Protein AF-A0A316EAE7-F1 (afdb_monomer_lite)

Radius of gyration: 14.62 Å; chains: 1; bounding box: 37×36×33 Å

Organism: NCBI:txid570520

Secondary structure (DSSP, 8-state):
--S-S--HHHHHHHHHHHH-TTEE-----TT-SEEEEESS-BTTB---SEEEEE-SS---HHHHHHHHHHHHHHHTGGGTSPPPSEEEEE-SS-EEEEEGGGTGGGGG-TT--TTS-TT----

Foldseek 3Di:
DQFDPDDQVVVQVCCCVPPVVQWDFPDDQQPQSTWTWHPDADPVGIATAEGEFEDADDDDFVLRVVVSVLRCLVVVSVVVHPHHQWYWYDYRPDIDIDGCVVCVVVSVDPPDDSPDDSPPPPD

pLDDT: mean 90.16, std 10.01, range [46.66, 98.44]

Structure (mmCIF, N/CA/C/O backbone):
data_AF-A0A316EAE7-F1
#
_entry.id   AF-A0A316EAE7-F1
#
loop_
_atom_site.group_PDB
_atom_site.id
_atom_site.type_symbol
_atom_site.label_atom_id
_atom_site.label_alt_id
_atom_site.label_comp_id
_atom_site.label_asym_id
_atom_site.label_entity_id
_atom_site.label_seq_id
_atom_site.pdbx_PDB_ins_code
_atom_site.Cartn_x
_atom_site.Cartn_y
_atom_site.Cartn_z
_atom_site.occupancy
_atom_site.B_iso_or_equiv
_atom_site.auth_seq_id
_atom_site.auth_comp_id
_atom_site.auth_asym_id
_atom_site.auth_atom_id
_atom_site.pdbx_PDB_model_num
ATOM 1 N N . MET A 1 1 ? -21.933 0.071 8.016 1.00 67.12 1 MET A N 1
ATOM 2 C CA . MET A 1 1 ? -20.541 0.223 7.540 1.00 67.12 1 MET A CA 1
ATOM 3 C C . MET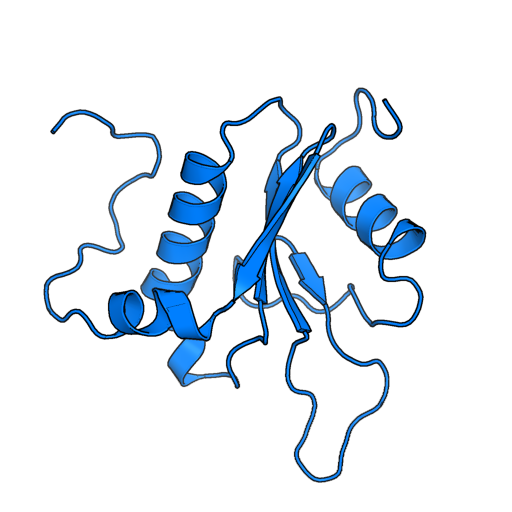 A 1 1 ? -19.625 0.057 8.727 1.00 67.12 1 MET A C 1
ATOM 5 O O . MET A 1 1 ? -19.920 0.649 9.760 1.00 67.12 1 MET A O 1
ATOM 9 N N . ARG A 1 2 ? -18.612 -0.805 8.584 1.00 74.94 2 ARG A N 1
ATOM 10 C CA . ARG A 1 2 ? -17.718 -1.273 9.656 1.00 74.94 2 ARG A CA 1
ATOM 11 C C . ARG A 1 2 ? -16.807 -0.161 10.187 1.00 74.94 2 ARG A C 1
ATOM 13 O O . ARG A 1 2 ? -16.505 -0.136 11.373 1.00 74.94 2 ARG A O 1
ATOM 20 N N . TYR A 1 3 ? -16.466 0.799 9.332 1.00 84.25 3 TYR A N 1
ATOM 21 C CA . TYR A 1 3 ? -15.627 1.947 9.655 1.00 84.25 3 TYR A CA 1
ATOM 22 C C . TYR A 1 3 ? -16.440 3.218 9.383 1.00 84.25 3 TYR A C 1
ATOM 24 O O . TYR A 1 3 ? -16.863 3.448 8.257 1.00 84.25 3 TYR A O 1
ATOM 32 N N . LYS A 1 4 ? -16.775 4.012 10.405 1.00 82.88 4 LYS A N 1
ATOM 33 C CA . LYS A 1 4 ? -17.572 5.243 10.242 1.00 82.88 4 LYS A CA 1
ATOM 34 C C . LYS A 1 4 ? -16.939 6.389 11.018 1.00 82.88 4 LYS A C 1
ATOM 36 O O . LYS A 1 4 ? -16.768 6.258 12.223 1.00 82.88 4 LYS A O 1
ATOM 41 N N . LYS A 1 5 ? -16.703 7.522 10.342 1.00 85.88 5 LYS A N 1
ATOM 42 C CA . LYS A 1 5 ? -16.203 8.780 10.937 1.00 85.88 5 LYS A CA 1
ATOM 43 C C . LYS A 1 5 ? -14.907 8.610 11.746 1.00 85.88 5 LYS A C 1
ATOM 45 O O . LYS A 1 5 ? -14.761 9.207 12.808 1.00 85.88 5 LYS A O 1
ATOM 50 N N . ILE A 1 6 ? -13.987 7.795 11.241 1.00 90.31 6 ILE A N 1
ATOM 51 C CA . ILE A 1 6 ? -12.672 7.581 11.852 1.00 90.31 6 ILE A CA 1
ATOM 52 C C . ILE A 1 6 ? -11.587 8.292 11.047 1.00 90.31 6 ILE A C 1
ATOM 54 O O . ILE A 1 6 ? -11.777 8.591 9.866 1.00 90.31 6 ILE A O 1
ATOM 58 N N . ARG A 1 7 ? -10.453 8.574 11.691 1.00 92.44 7 ARG A N 1
ATOM 59 C CA . ARG A 1 7 ? -9.278 9.149 11.019 1.00 92.44 7 ARG A CA 1
ATOM 60 C C . ARG A 1 7 ? -8.632 8.119 10.092 1.00 92.44 7 ARG A C 1
ATOM 62 O O . ARG A 1 7 ? -8.806 6.921 10.290 1.00 92.44 7 ARG A O 1
ATOM 69 N N . GLU A 1 8 ? -7.853 8.581 9.119 1.00 92.56 8 GLU A N 1
ATOM 70 C CA . GLU A 1 8 ? -7.207 7.698 8.136 1.00 92.56 8 GLU A CA 1
ATOM 71 C C . GLU A 1 8 ? -6.264 6.693 8.798 1.00 92.56 8 GLU A C 1
ATOM 73 O O . GLU A 1 8 ? -6.365 5.496 8.556 1.00 92.56 8 GLU A O 1
ATOM 78 N N . GLU A 1 9 ? -5.447 7.160 9.739 1.00 94.31 9 GLU A N 1
ATOM 79 C CA . GLU A 1 9 ? -4.568 6.298 10.533 1.00 94.31 9 GLU A CA 1
ATOM 80 C C . GLU A 1 9 ? -5.345 5.265 11.359 1.00 94.31 9 GLU A C 1
ATOM 82 O O . GLU A 1 9 ? -4.931 4.116 11.506 1.00 94.31 9 GLU A O 1
ATOM 87 N N . GLU A 1 10 ? -6.521 5.629 11.875 1.00 95.38 10 GLU A N 1
ATOM 88 C CA . 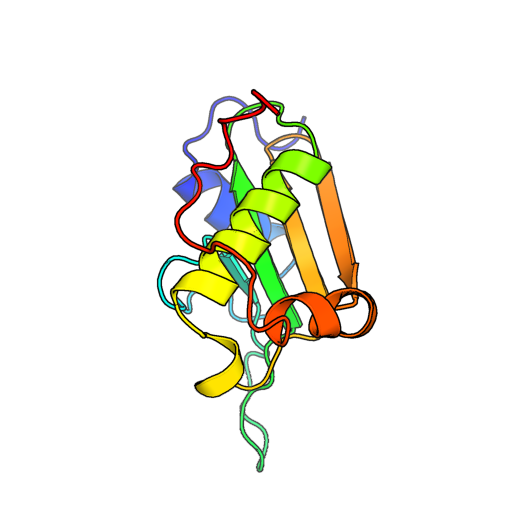GLU A 1 10 ? -7.381 4.672 12.573 1.00 95.38 10 GLU A CA 1
ATOM 89 C C . GLU A 1 10 ? -7.976 3.641 11.600 1.00 95.38 10 GLU A C 1
ATOM 91 O O . GLU A 1 10 ? -8.073 2.461 11.941 1.00 95.38 10 GLU A O 1
ATOM 96 N N . LEU A 1 11 ? -8.336 4.059 10.382 1.00 96.00 11 LEU A N 1
ATOM 97 C CA . LEU A 1 11 ? -8.806 3.163 9.327 1.00 96.00 11 LEU A CA 1
ATOM 98 C C . LEU A 1 11 ? -7.721 2.155 8.933 1.00 96.00 11 LEU A C 1
ATOM 100 O O . LEU A 1 11 ? -8.003 0.959 8.953 1.00 96.00 11 LEU A O 1
ATOM 104 N N . LYS A 1 12 ? -6.493 2.611 8.654 1.00 97.44 12 LYS A N 1
ATOM 105 C CA . LYS A 1 12 ? -5.332 1.759 8.332 1.00 97.4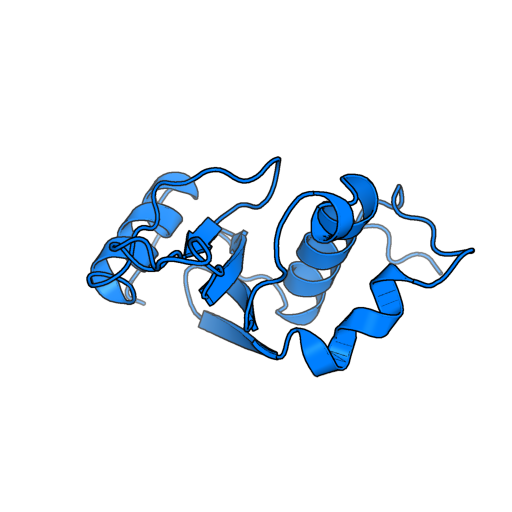4 12 LYS A CA 1
ATOM 106 C C . LYS A 1 12 ? -5.115 0.694 9.414 1.00 97.44 12 LYS A C 1
ATOM 108 O O . LYS A 1 12 ? -5.087 -0.501 9.122 1.00 97.44 12 LYS A O 1
ATOM 113 N N . ASN A 1 13 ? -5.090 1.115 10.680 1.00 97.06 13 ASN A N 1
ATOM 114 C CA . ASN A 1 13 ? -4.927 0.215 11.825 1.00 97.06 13 ASN A CA 1
ATOM 115 C C . ASN A 1 13 ? -6.055 -0.822 11.936 1.00 97.06 13 ASN A C 1
ATOM 117 O O . ASN A 1 13 ? -5.796 -2.007 12.157 1.00 97.06 13 ASN A O 1
ATOM 121 N N . LYS A 1 14 ? -7.317 -0.402 11.7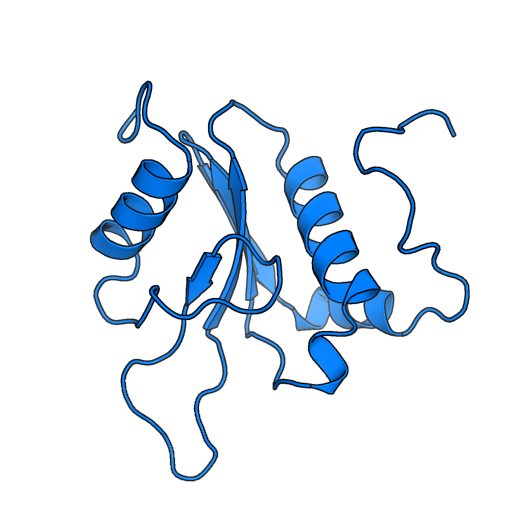74 1.00 96.31 14 LYS A N 1
ATOM 122 C CA . LYS A 1 14 ? -8.461 -1.325 11.826 1.00 96.31 14 LYS A CA 1
ATOM 123 C C . LYS A 1 14 ? -8.466 -2.293 10.651 1.00 96.31 14 LYS A C 1
ATOM 125 O O . LYS A 1 14 ? -8.753 -3.464 10.864 1.00 96.31 14 LYS A O 1
ATOM 130 N N . VAL A 1 15 ? -8.125 -1.840 9.444 1.00 96.69 15 VAL A N 1
ATOM 131 C CA . VAL A 1 15 ? -8.023 -2.709 8.265 1.00 96.69 15 VAL A CA 1
ATOM 132 C C . VAL A 1 15 ? -6.936 -3.764 8.469 1.00 96.69 15 VAL A C 1
ATOM 134 O O . VAL A 1 15 ? -7.200 -4.949 8.261 1.00 96.69 15 VAL A O 1
ATOM 137 N N . GLY A 1 16 ? -5.762 -3.367 8.970 1.00 97.44 16 GLY A N 1
ATOM 138 C CA . GLY A 1 16 ? -4.696 -4.301 9.333 1.00 97.44 16 GLY A CA 1
ATOM 139 C C . GLY A 1 16 ? -5.142 -5.339 10.364 1.00 97.44 16 GLY A C 1
ATOM 140 O O . GLY A 1 16 ? -4.986 -6.541 10.148 1.00 97.44 16 GLY A O 1
ATOM 141 N N . ALA A 1 17 ? -5.787 -4.899 11.447 1.00 96.88 17 ALA A N 1
ATOM 142 C CA . ALA A 1 17 ? -6.259 -5.789 12.507 1.00 96.88 17 ALA A CA 1
ATOM 143 C C . ALA A 1 17 ? -7.398 -6.729 12.069 1.00 96.88 17 ALA A C 1
ATOM 145 O O . ALA A 1 17 ? -7.445 -7.882 12.505 1.00 96.88 17 ALA A O 1
ATOM 146 N N . ASP A 1 18 ? -8.316 -6.244 11.233 1.00 96.44 18 ASP A N 1
ATOM 147 C CA . ASP A 1 18 ? -9.523 -6.970 10.834 1.00 96.44 18 ASP A CA 1
ATOM 148 C C . ASP A 1 18 ? -9.284 -7.954 9.685 1.00 96.44 18 ASP A C 1
ATOM 150 O O . ASP A 1 18 ? -9.876 -9.034 9.684 1.00 96.44 18 ASP A O 1
ATOM 154 N N . TRP A 1 19 ? -8.451 -7.583 8.707 1.00 96.56 19 TRP A N 1
ATOM 155 C CA . TRP A 1 19 ? -8.297 -8.327 7.449 1.00 96.56 19 TRP A CA 1
ATOM 156 C C . TRP A 1 19 ? -6.914 -8.953 7.283 1.00 96.56 19 TRP A C 1
ATOM 158 O O . TRP A 1 19 ? -6.791 -9.997 6.648 1.00 96.56 19 TRP A O 1
ATOM 168 N N . PHE A 1 20 ? -5.883 -8.371 7.897 1.00 97.19 20 PHE A N 1
ATOM 169 C CA . PHE A 1 20 ? -4.488 -8.777 7.709 1.00 97.19 20 PHE A CA 1
ATOM 170 C C . PHE A 1 20 ? -3.799 -9.174 9.020 1.00 97.19 20 PHE A C 1
ATOM 172 O O . PHE A 1 20 ? -2.582 -9.115 9.132 1.00 97.19 20 PHE A O 1
ATOM 179 N N . LYS A 1 21 ? -4.553 -9.658 10.015 1.00 96.69 21 LYS A N 1
ATOM 180 C CA . LYS A 1 21 ? -4.051 -9.994 11.366 1.00 96.69 21 LYS A CA 1
ATOM 181 C C . LYS A 1 21 ? -2.828 -10.929 11.394 1.00 96.69 21 LYS A C 1
ATOM 183 O O . LYS A 1 21 ? -2.027 -10.904 12.336 1.00 96.69 21 LYS A O 1
ATOM 188 N N . GLN A 1 22 ? -2.712 -11.811 10.403 1.00 95.44 22 GLN A N 1
ATOM 189 C CA . GLN A 1 22 ? -1.610 -12.775 10.284 1.00 95.44 22 GLN A CA 1
ATOM 190 C C . GLN A 1 22 ? -0.345 -12.177 9.649 1.00 95.44 22 GLN A C 1
ATOM 192 O O . GLN A 1 22 ? 0.716 -12.789 9.723 1.00 95.44 22 GLN A O 1
ATOM 197 N N . PHE A 1 23 ? -0.444 -10.973 9.099 1.00 96.88 23 PHE A N 1
ATOM 198 C CA . PHE A 1 23 ? 0.628 -10.236 8.452 1.00 96.88 23 PHE A CA 1
ATOM 199 C C . PHE A 1 23 ? 1.127 -9.100 9.347 1.00 96.88 23 PHE A C 1
ATOM 201 O O . PHE A 1 23 ? 0.518 -8.758 10.364 1.00 96.88 23 PHE A O 1
ATOM 208 N N . ASP A 1 24 ? 2.278 -8.557 8.989 1.00 96.56 24 ASP A N 1
ATOM 209 C CA . ASP A 1 24 ? 2.784 -7.299 9.507 1.00 96.56 24 ASP A CA 1
ATOM 210 C C . ASP A 1 24 ? 2.251 -6.157 8.641 1.00 96.56 24 ASP A C 1
ATOM 212 O O . ASP A 1 24 ? 2.425 -6.160 7.423 1.00 96.56 24 ASP A O 1
ATOM 216 N N . THR A 1 25 ? 1.576 -5.203 9.273 1.00 97.56 25 THR A N 1
ATOM 217 C CA . THR A 1 25 ? 1.010 -4.019 8.617 1.00 97.56 25 THR A CA 1
ATOM 218 C C . THR A 1 25 ? 1.555 -2.727 9.215 1.00 97.56 25 THR A C 1
ATOM 220 O O . THR A 1 25 ? 0.889 -1.695 9.177 1.00 97.56 25 THR A O 1
ATOM 223 N N . THR A 1 26 ? 2.709 -2.809 9.880 1.00 95.75 26 THR A N 1
ATOM 224 C CA . THR A 1 26 ? 3.327 -1.686 10.596 1.00 95.75 26 THR A CA 1
ATOM 225 C C . THR A 1 26 ? 4.487 -1.065 9.828 1.00 95.75 26 THR A C 1
ATOM 227 O O . THR A 1 26 ? 4.903 0.049 10.143 1.00 95.75 26 THR A O 1
ATOM 230 N N . GLU A 1 27 ? 4.995 -1.753 8.805 1.00 94.06 27 GLU A N 1
ATOM 231 C CA . GLU A 1 27 ? 6.084 -1.250 7.980 1.00 94.06 27 GLU A CA 1
ATOM 232 C C . GLU A 1 27 ? 5.643 -0.089 7.088 1.00 94.06 27 GLU A C 1
ATOM 234 O O . GLU A 1 27 ? 4.624 -0.135 6.394 1.00 94.06 27 GLU A O 1
ATOM 239 N N . ILE A 1 28 ? 6.455 0.965 7.085 1.00 93.06 28 ILE A N 1
ATOM 240 C CA . ILE A 1 28 ? 6.229 2.169 6.289 1.00 93.06 28 ILE A CA 1
ATOM 241 C C . ILE A 1 28 ? 7.197 2.143 5.111 1.00 93.06 28 ILE A C 1
ATOM 243 O O . ILE A 1 28 ? 8.414 2.105 5.302 1.00 93.06 28 ILE A O 1
ATOM 247 N N . LEU A 1 29 ? 6.661 2.204 3.890 1.00 94.06 29 LEU A N 1
ATOM 248 C CA . LEU A 1 29 ? 7.452 2.224 2.662 1.00 94.06 29 LEU A CA 1
ATOM 249 C C . LEU A 1 29 ? 7.261 3.547 1.918 1.00 94.06 29 LEU A C 1
ATOM 251 O O . LEU A 1 29 ? 6.357 3.708 1.097 1.00 94.06 29 LEU A O 1
ATOM 255 N N . GLY A 1 30 ? 8.138 4.508 2.209 1.00 93.31 30 GLY A N 1
ATOM 256 C CA . GLY A 1 30 ? 8.052 5.851 1.641 1.00 93.31 30 GLY A CA 1
ATOM 257 C C . GLY A 1 30 ? 6.712 6.508 1.975 1.00 93.31 30 GLY A C 1
ATOM 258 O O . GLY A 1 30 ? 6.353 6.608 3.143 1.00 93.31 30 GLY A O 1
ATOM 259 N N . ASN A 1 31 ? 5.987 6.934 0.940 1.00 95.69 31 ASN A N 1
ATOM 260 C CA . ASN A 1 31 ? 4.680 7.588 1.067 1.00 95.69 31 ASN A CA 1
ATOM 261 C C . ASN A 1 31 ? 3.506 6.648 0.749 1.00 95.69 31 ASN A C 1
ATOM 263 O O . ASN A 1 31 ? 2.402 7.123 0.510 1.00 95.69 31 ASN A O 1
ATOM 267 N N . ILE A 1 32 ? 3.740 5.334 0.672 1.00 97.19 32 ILE A N 1
ATOM 268 C CA . ILE A 1 32 ? 2.655 4.365 0.511 1.00 97.19 32 ILE A CA 1
ATOM 269 C C . ILE A 1 32 ? 1.875 4.309 1.823 1.00 97.19 32 ILE A C 1
ATOM 271 O O . ILE A 1 32 ? 2.451 4.067 2.883 1.00 97.19 32 ILE A O 1
ATOM 275 N N . ASP A 1 33 ? 0.565 4.513 1.731 1.00 97.56 33 ASP A N 1
ATOM 276 C CA . ASP A 1 33 ? -0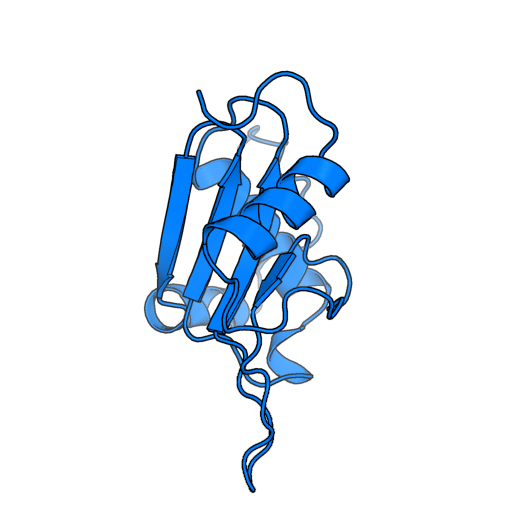.330 4.642 2.880 1.00 97.56 33 ASP A CA 1
ATOM 277 C C . ASP A 1 33 ? -0.412 3.389 3.750 1.00 97.56 33 ASP A C 1
ATOM 279 O O . ASP A 1 33 ? -0.602 3.486 4.964 1.00 97.56 33 ASP A O 1
ATOM 283 N N . PHE A 1 34 ? -0.343 2.211 3.135 1.00 98.38 34 PHE A N 1
ATOM 284 C CA . PHE A 1 34 ? -0.508 0.944 3.828 1.00 98.38 34 PHE A CA 1
ATOM 285 C C . PHE A 1 34 ? 0.287 -0.159 3.139 1.00 98.38 34 PHE A C 1
ATOM 287 O O . PHE A 1 34 ? 0.221 -0.327 1.919 1.00 98.38 34 PHE A O 1
ATOM 294 N N . THR A 1 35 ? 1.012 -0.946 3.926 1.00 97.88 35 THR A N 1
ATOM 295 C CA . THR A 1 35 ? 1.737 -2.114 3.430 1.00 97.88 35 THR A CA 1
ATOM 296 C C . THR A 1 35 ? 1.330 -3.363 4.197 1.00 97.88 35 THR A C 1
ATOM 298 O O . THR A 1 35 ? 0.885 -3.296 5.343 1.00 97.88 35 THR A O 1
ATOM 301 N N . VAL A 1 36 ? 1.453 -4.518 3.546 1.00 97.88 36 VAL A N 1
ATOM 302 C CA . VAL A 1 36 ? 1.228 -5.821 4.172 1.00 97.88 36 VAL A CA 1
ATOM 303 C C . VAL A 1 36 ? 2.403 -6.718 3.840 1.00 97.88 36 VAL A C 1
ATOM 305 O O . VAL A 1 36 ? 2.615 -7.061 2.677 1.00 97.88 36 VAL A O 1
ATOM 308 N N . PHE A 1 37 ? 3.139 -7.131 4.862 1.00 96.06 37 PHE A N 1
ATOM 309 C CA . PHE A 1 37 ? 4.283 -8.024 4.750 1.00 96.06 37 PHE A CA 1
ATOM 310 C C . PHE A 1 37 ? 4.025 -9.336 5.500 1.00 96.06 37 PHE A C 1
ATOM 312 O O . PHE A 1 37 ? 3.350 -9.345 6.531 1.00 96.06 37 PHE A O 1
ATOM 319 N N . PRO A 1 38 ? 4.580 -10.473 5.049 1.00 93.81 38 PRO A N 1
ATOM 320 C CA . PRO A 1 38 ? 4.653 -11.678 5.878 1.00 93.81 38 PRO A CA 1
ATOM 321 C C . PRO A 1 38 ? 5.300 -11.352 7.233 1.00 93.81 38 PRO A C 1
ATOM 323 O O . PRO A 1 38 ? 6.186 -10.513 7.270 1.00 93.81 38 PRO A O 1
ATOM 326 N N . LYS A 1 39 ? 4.908 -11.982 8.348 1.00 90.50 39 LYS A N 1
ATOM 327 C CA . LYS A 1 39 ? 5.561 -11.726 9.656 1.00 90.50 39 LYS A CA 1
ATOM 328 C C . LYS A 1 39 ? 6.944 -12.357 9.791 1.00 90.50 39 LYS A C 1
ATOM 330 O O . LYS A 1 39 ? 7.742 -11.917 10.608 1.00 90.50 39 LYS A O 1
ATOM 335 N N . GLN A 1 40 ? 7.178 -13.442 9.063 1.00 86.19 40 GLN A N 1
ATOM 336 C CA . GLN A 1 40 ? 8.420 -14.199 9.130 1.00 86.19 40 GLN A CA 1
ATOM 337 C C . GLN A 1 40 ? 9.262 -13.895 7.901 1.00 86.19 40 GLN A C 1
ATOM 339 O O . GLN A 1 40 ? 8.738 -13.847 6.785 1.00 86.19 40 GLN A O 1
ATOM 344 N N . ASP A 1 41 ? 10.559 -13.719 8.123 1.00 76.81 41 ASP A N 1
ATOM 345 C CA . ASP A 1 41 ? 11.534 -13.672 7.045 1.00 76.81 41 ASP A CA 1
ATOM 346 C C . ASP A 1 41 ? 11.715 -15.046 6.407 1.00 76.81 41 ASP A C 1
ATOM 348 O O . ASP A 1 41 ? 11.727 -16.079 7.080 1.00 76.81 41 ASP A O 1
ATOM 352 N N . SER A 1 42 ? 11.875 -15.045 5.086 1.00 76.06 42 SER A N 1
ATOM 353 C CA . SER A 1 42 ? 12.408 -16.193 4.363 1.00 76.06 42 SER A CA 1
ATOM 354 C C . SER A 1 42 ? 13.918 -16.023 4.176 1.00 76.06 42 SER A C 1
ATOM 356 O O . SER A 1 42 ? 14.449 -14.921 4.311 1.00 76.06 42 SER A O 1
ATOM 358 N N . LEU A 1 43 ? 14.617 -17.093 3.784 1.00 72.25 43 LEU A N 1
ATOM 359 C CA . LEU A 1 43 ? 16.035 -17.020 3.392 1.00 72.25 43 LEU A CA 1
ATOM 360 C C . LEU A 1 43 ? 16.303 -16.006 2.260 1.00 72.25 43 LEU A C 1
ATOM 362 O O . LEU A 1 43 ? 17.442 -15.589 2.075 1.00 72.25 43 LEU A O 1
ATOM 366 N N . PHE A 1 44 ? 15.262 -15.601 1.525 1.00 71.25 44 PHE A N 1
ATOM 367 C CA . PHE A 1 44 ? 15.313 -14.648 0.416 1.00 71.25 44 PHE A CA 1
ATOM 368 C C . PHE A 1 44 ? 14.676 -13.287 0.765 1.00 71.25 44 PHE A C 1
ATOM 370 O O . PHE A 1 44 ? 14.399 -12.487 -0.126 1.00 71.25 44 PHE A O 1
ATOM 377 N N . GLY A 1 45 ? 14.437 -13.018 2.054 1.00 77.94 45 GLY A N 1
ATOM 378 C CA . GLY A 1 45 ? 13.769 -11.813 2.553 1.00 77.94 45 GLY A CA 1
ATOM 379 C C . GLY A 1 45 ? 12.239 -11.896 2.525 1.00 77.94 45 GLY A C 1
ATOM 380 O O . GLY A 1 45 ? 11.650 -12.945 2.234 1.00 77.94 45 GLY A O 1
ATOM 381 N N . ARG A 1 46 ? 11.579 -10.780 2.852 1.00 85.38 46 ARG A N 1
ATOM 382 C CA . ARG A 1 46 ? 10.113 -10.637 2.851 1.00 85.38 46 ARG A CA 1
ATOM 383 C C . ARG A 1 46 ? 9.647 -9.956 1.577 1.00 85.38 46 ARG A C 1
ATOM 385 O O . ARG A 1 46 ? 9.818 -8.754 1.403 1.00 85.38 46 ARG A O 1
ATOM 392 N N . THR A 1 47 ? 9.021 -10.727 0.694 1.00 88.38 47 THR A N 1
ATOM 393 C CA . THR A 1 47 ? 8.270 -10.147 -0.425 1.00 88.38 47 THR A CA 1
ATOM 394 C C . THR A 1 47 ? 6.957 -9.570 0.117 1.00 88.38 47 THR A C 1
ATOM 396 O O . THR A 1 47 ? 6.226 -10.306 0.790 1.00 88.38 47 THR A O 1
ATOM 399 N N . PRO A 1 48 ? 6.648 -8.283 -0.121 1.00 93.44 48 PRO A N 1
ATOM 400 C CA . PRO A 1 48 ? 5.389 -7.704 0.324 1.00 93.44 48 PRO A CA 1
ATOM 401 C C . PRO A 1 48 ? 4.202 -8.404 -0.344 1.00 93.44 48 PRO A C 1
ATOM 403 O O . PRO A 1 48 ? 4.241 -8.778 -1.513 1.00 93.44 48 PRO A O 1
ATOM 406 N N . LEU A 1 49 ? 3.108 -8.559 0.395 1.00 96.19 49 LEU A N 1
ATOM 407 C CA . LEU A 1 49 ? 1.840 -9.008 -0.173 1.00 96.19 49 LEU A CA 1
ATOM 408 C C . LEU A 1 49 ? 1.132 -7.849 -0.882 1.00 96.19 49 LEU A C 1
ATOM 410 O O . LEU A 1 49 ? 0.616 -8.025 -1.982 1.00 96.19 49 LEU A O 1
ATOM 414 N N . LEU A 1 50 ? 1.095 -6.681 -0.236 1.00 98.12 50 LEU A N 1
ATOM 415 C CA . LEU A 1 50 ? 0.260 -5.558 -0.649 1.00 98.12 50 LEU A CA 1
ATOM 416 C C . LEU A 1 50 ? 0.961 -4.225 -0.420 1.00 98.12 50 LEU A C 1
ATOM 418 O O . LEU A 1 50 ? 1.472 -3.973 0.672 1.00 98.12 50 LEU A O 1
ATOM 422 N N . TRP A 1 51 ? 0.858 -3.348 -1.411 1.00 98.31 51 TRP A N 1
ATOM 423 C CA . TRP A 1 51 ? 0.959 -1.901 -1.233 1.00 98.31 51 TRP A CA 1
ATOM 424 C C . TRP A 1 51 ? -0.400 -1.284 -1.533 1.00 98.31 51 TRP A C 1
ATOM 426 O O . TRP A 1 51 ? -1.022 -1.653 -2.527 1.00 98.31 51 TRP A O 1
ATOM 436 N N . ALA A 1 52 ? -0.883 -0.378 -0.688 1.00 98.44 52 ALA A N 1
ATOM 437 C CA . ALA A 1 52 ? -2.214 0.182 -0.851 1.00 98.44 52 ALA A CA 1
ATOM 438 C C . ALA A 1 52 ? -2.303 1.673 -0.529 1.00 98.44 52 ALA A C 1
ATOM 440 O O . ALA A 1 52 ? -1.588 2.173 0.338 1.00 98.44 52 ALA A O 1
ATOM 441 N N . GLU A 1 53 ? -3.233 2.338 -1.216 1.00 98.12 53 GLU A N 1
ATOM 442 C CA . GLU A 1 53 ? -3.719 3.683 -0.895 1.00 98.12 53 GLU A CA 1
ATOM 443 C C . GLU A 1 53 ? -4.913 3.587 0.060 1.00 98.12 53 GLU A C 1
ATOM 445 O O . GLU A 1 53 ? -5.802 2.745 -0.129 1.00 98.12 53 GLU A O 1
ATOM 450 N N . ALA A 1 54 ? -4.964 4.467 1.059 1.00 96.88 54 ALA A N 1
ATOM 451 C CA . ALA A 1 54 ? -6.059 4.537 2.015 1.00 96.88 54 ALA A CA 1
ATOM 452 C C . ALA A 1 54 ? -6.783 5.883 1.908 1.00 96.88 54 ALA A C 1
ATOM 454 O O . ALA A 1 54 ? -6.161 6.938 1.787 1.00 96.88 54 ALA A O 1
ATOM 455 N N . LYS A 1 55 ? -8.118 5.874 1.998 1.00 94.38 55 LYS A N 1
ATOM 456 C CA . LYS A 1 55 ? -8.915 7.107 2.070 1.00 94.38 55 LYS A CA 1
ATOM 457 C C . LYS A 1 55 ? -10.021 7.034 3.114 1.00 94.38 55 LYS A C 1
ATOM 459 O O . LYS A 1 55 ? -10.631 6.002 3.358 1.00 94.38 55 LYS A O 1
ATOM 464 N N . THR A 1 56 ? -10.324 8.170 3.733 1.00 88.06 56 THR A N 1
ATOM 465 C CA . THR A 1 56 ? -11.390 8.272 4.751 1.00 88.06 56 THR A CA 1
ATOM 466 C C . THR A 1 56 ? -12.773 8.592 4.181 1.00 88.06 56 THR A C 1
ATOM 468 O O . THR A 1 56 ? -13.772 8.311 4.844 1.00 88.06 56 THR A O 1
ATOM 471 N N . GLY A 1 57 ? -12.841 9.181 2.982 1.00 86.06 57 GLY A N 1
ATOM 472 C CA . GLY A 1 57 ? -14.082 9.516 2.266 1.00 86.06 57 GLY A CA 1
ATOM 473 C C . GLY A 1 57 ? -14.553 8.413 1.313 1.00 86.06 57 GLY A C 1
ATOM 474 O O . GLY A 1 57 ? -13.938 7.354 1.251 1.00 86.06 57 GLY A O 1
ATOM 475 N N . ASP A 1 58 ? -15.651 8.642 0.580 1.00 89.31 58 ASP A N 1
ATOM 476 C CA . ASP A 1 58 ? -16.154 7.689 -0.436 1.00 89.31 58 ASP A CA 1
ATOM 477 C C . ASP A 1 58 ? -15.511 8.095 -1.758 1.00 89.31 58 ASP A C 1
ATOM 479 O O . ASP A 1 58 ? -15.995 8.999 -2.438 1.00 89.31 58 ASP A O 1
ATOM 483 N N . PHE A 1 59 ? -14.339 7.527 -2.032 1.00 90.81 59 PHE A N 1
ATOM 484 C CA . PHE A 1 59 ? -13.536 7.868 -3.202 1.00 90.81 59 PHE A CA 1
ATOM 485 C C . PHE A 1 59 ? -13.772 6.862 -4.317 1.00 90.81 59 PHE A C 1
ATOM 487 O O . PHE A 1 59 ? -14.002 5.680 -4.062 1.00 90.81 59 PHE A O 1
ATOM 494 N N . ASP A 1 60 ? -13.663 7.297 -5.566 1.00 93.56 60 ASP A N 1
ATOM 495 C CA . ASP A 1 60 ? -13.685 6.364 -6.683 1.00 93.56 60 ASP A CA 1
ATOM 496 C C . ASP A 1 60 ? -12.452 5.438 -6.649 1.00 93.56 60 ASP A C 1
ATOM 498 O O . ASP A 1 60 ? -11.343 5.859 -6.305 1.00 93.56 60 ASP A O 1
ATOM 502 N N . ILE A 1 61 ? -12.652 4.150 -6.950 1.00 94.56 61 ILE A N 1
ATOM 503 C CA . ILE A 1 61 ? -11.579 3.141 -6.874 1.00 94.56 61 ILE A CA 1
ATOM 504 C C . ILE A 1 61 ? -10.435 3.476 -7.852 1.00 94.56 61 ILE A C 1
ATOM 506 O O . ILE A 1 61 ? -9.291 3.544 -7.395 1.00 94.56 61 ILE A O 1
ATOM 510 N N . PRO A 1 62 ? -10.700 3.709 -9.155 1.00 94.56 62 PRO A N 1
ATOM 511 C CA . PRO A 1 62 ? -9.696 4.171 -10.110 1.00 94.56 62 PRO A CA 1
ATOM 512 C C . PRO A 1 62 ? -8.845 5.339 -9.610 1.00 94.56 62 PRO A C 1
ATOM 514 O O . PRO A 1 62 ? -7.621 5.268 -9.688 1.00 94.56 62 PRO A O 1
ATOM 517 N N . THR A 1 63 ? -9.456 6.379 -9.034 1.00 93.94 63 THR A N 1
ATOM 518 C CA . THR A 1 63 ? -8.721 7.547 -8.519 1.00 93.94 63 THR A CA 1
ATOM 519 C C . THR A 1 63 ? -7.711 7.169 -7.435 1.00 93.94 63 THR A C 1
ATOM 521 O O . THR A 1 63 ? -6.580 7.653 -7.453 1.00 93.94 63 THR A O 1
ATOM 524 N N . MET A 1 64 ? -8.080 6.277 -6.510 1.00 95.94 64 MET A N 1
ATOM 525 C CA . MET A 1 64 ? -7.158 5.806 -5.469 1.00 95.94 64 MET A CA 1
ATOM 526 C C . MET A 1 64 ? -6.005 4.974 -6.047 1.00 95.94 64 MET A C 1
ATOM 528 O O . MET A 1 64 ? -4.865 5.132 -5.618 1.00 95.94 64 MET A O 1
ATOM 532 N N . PHE A 1 65 ? -6.264 4.136 -7.056 1.00 96.69 65 PHE A N 1
ATOM 533 C CA . PHE A 1 65 ? -5.195 3.404 -7.743 1.00 96.69 65 PHE A CA 1
ATOM 534 C C . PHE A 1 65 ? -4.249 4.327 -8.509 1.00 96.69 65 PHE A C 1
ATOM 536 O O . PHE A 1 65 ? -3.038 4.139 -8.441 1.00 96.69 65 PHE A O 1
ATOM 543 N N . VAL A 1 66 ? -4.774 5.343 -9.199 1.00 94.69 66 VAL A N 1
ATOM 544 C CA . VAL A 1 66 ? -3.946 6.357 -9.869 1.00 94.69 66 VAL A CA 1
ATOM 545 C C . VAL A 1 66 ? -3.037 7.051 -8.857 1.00 94.69 66 VAL A C 1
ATOM 547 O O . VAL A 1 66 ? -1.839 7.176 -9.103 1.00 94.69 66 VAL A O 1
ATOM 550 N N . GLN A 1 67 ? -3.569 7.440 -7.694 1.00 95.12 67 GLN A N 1
ATOM 551 C CA . GLN A 1 67 ? -2.768 8.028 -6.620 1.00 95.12 67 GLN A CA 1
ATOM 552 C C . GLN A 1 67 ? -1.653 7.082 -6.148 1.00 95.12 67 GLN A C 1
ATOM 554 O O . GLN A 1 67 ? -0.503 7.511 -6.058 1.00 95.12 67 GLN A O 1
ATOM 559 N N . LEU A 1 68 ? -1.957 5.800 -5.927 1.00 97.19 68 LEU A N 1
ATOM 560 C CA . LEU A 1 68 ? -0.958 4.805 -5.532 1.00 97.19 68 LEU A CA 1
ATOM 561 C C . LEU A 1 68 ? 0.148 4.635 -6.582 1.00 97.19 68 LEU A C 1
ATOM 563 O O . LEU A 1 68 ? 1.332 4.627 -6.248 1.00 97.19 68 LEU A O 1
ATOM 567 N N . ILE A 1 69 ? -0.231 4.509 -7.856 1.00 95.69 69 ILE A N 1
ATOM 568 C CA . ILE A 1 69 ? 0.700 4.332 -8.978 1.00 95.69 69 ILE A CA 1
ATOM 569 C C . ILE A 1 69 ? 1.620 5.550 -9.097 1.00 95.69 69 ILE A C 1
ATOM 571 O O . ILE A 1 69 ? 2.835 5.389 -9.218 1.00 95.69 69 ILE A O 1
ATOM 575 N N . LEU A 1 70 ? 1.072 6.765 -8.986 1.00 95.00 70 LEU A N 1
ATOM 576 C CA . LEU A 1 70 ? 1.860 7.999 -8.967 1.00 95.00 70 LEU A CA 1
ATOM 577 C C . LEU A 1 70 ? 2.840 8.023 -7.789 1.00 95.00 70 LEU A C 1
ATOM 579 O O . LEU A 1 70 ? 4.014 8.343 -7.976 1.00 95.00 70 LEU A O 1
ATOM 583 N N . THR A 1 71 ? 2.389 7.637 -6.593 1.00 95.31 71 THR A N 1
ATOM 584 C CA . THR A 1 71 ? 3.230 7.549 -5.392 1.00 95.31 71 THR A CA 1
ATOM 585 C C . THR A 1 71 ? 4.405 6.582 -5.591 1.00 95.31 71 THR A C 1
ATOM 587 O O . THR A 1 71 ? 5.553 6.944 -5.317 1.00 95.31 71 THR A O 1
ATOM 590 N N . ILE A 1 72 ? 4.143 5.377 -6.110 1.00 95.25 72 ILE A N 1
ATOM 591 C CA . ILE A 1 72 ? 5.163 4.348 -6.372 1.00 95.25 72 ILE A CA 1
ATOM 592 C C . ILE A 1 72 ? 6.156 4.817 -7.439 1.00 95.25 72 ILE A C 1
ATOM 594 O O . ILE A 1 72 ? 7.371 4.733 -7.233 1.00 95.25 72 ILE A O 1
ATOM 598 N N . GLY A 1 73 ? 5.651 5.321 -8.568 1.00 93.81 73 GLY A N 1
ATOM 599 C CA . GLY A 1 73 ? 6.481 5.732 -9.695 1.00 93.81 73 GLY A CA 1
ATOM 600 C C . GLY A 1 73 ? 7.362 6.934 -9.373 1.00 93.81 73 GLY A C 1
ATOM 601 O O . GLY A 1 73 ? 8.563 6.906 -9.636 1.00 93.81 73 GLY A O 1
ATOM 602 N N . LYS A 1 74 ? 6.823 7.939 -8.671 1.00 92.94 74 LYS A N 1
ATOM 603 C CA . LYS A 1 74 ? 7.591 9.110 -8.221 1.00 92.94 74 LYS A CA 1
ATOM 604 C C . LYS A 1 74 ? 8.749 8.738 -7.291 1.00 92.94 74 LYS A C 1
ATOM 606 O O . LYS A 1 74 ? 9.825 9.326 -7.380 1.00 92.94 74 LYS A O 1
ATOM 611 N N . ALA A 1 75 ? 8.547 7.770 -6.397 1.00 92.62 75 ALA A N 1
ATOM 612 C CA . ALA A 1 75 ? 9.579 7.312 -5.465 1.00 92.62 75 ALA A CA 1
ATOM 613 C C . ALA A 1 75 ? 10.543 6.268 -6.067 1.00 92.62 75 ALA A C 1
ATOM 615 O O . ALA A 1 75 ? 11.570 5.954 -5.442 1.00 92.62 75 ALA A O 1
ATOM 616 N N . ARG A 1 76 ? 10.216 5.735 -7.255 1.00 91.12 76 ARG A N 1
ATOM 617 C CA . ARG A 1 76 ? 10.824 4.547 -7.874 1.00 91.12 76 ARG A CA 1
ATOM 618 C C . ARG A 1 76 ? 10.954 3.385 -6.886 1.00 91.12 76 ARG A C 1
ATOM 620 O O . ARG A 1 76 ? 12.027 2.806 -6.722 1.00 91.12 76 ARG A O 1
ATOM 627 N N . THR A 1 77 ? 9.878 3.090 -6.154 1.00 88.00 77 THR A N 1
ATOM 628 C CA . THR A 1 77 ? 9.886 2.072 -5.083 1.00 88.00 77 THR A CA 1
ATOM 629 C C . THR A 1 77 ? 10.246 0.679 -5.614 1.00 88.00 77 THR A C 1
ATOM 631 O O . THR A 1 77 ? 10.954 -0.075 -4.944 1.00 88.00 77 THR A O 1
ATOM 634 N N . PHE A 1 78 ? 9.839 0.379 -6.849 1.00 83.38 78 PHE A N 1
ATOM 635 C CA . PHE A 1 78 ? 10.113 -0.878 -7.552 1.00 83.38 78 PHE A CA 1
ATOM 636 C C . PHE A 1 78 ? 11.605 -1.141 -7.825 1.00 83.38 78 PHE A C 1
ATOM 638 O O . PHE A 1 78 ? 11.990 -2.290 -7.993 1.00 83.38 78 PHE A O 1
ATOM 645 N N . ASP A 1 79 ? 12.464 -0.115 -7.811 1.00 85.88 79 ASP A N 1
ATOM 646 C CA . ASP A 1 79 ? 13.917 -0.296 -7.971 1.00 85.88 79 ASP A CA 1
ATOM 647 C C . ASP A 1 79 ? 14.638 -0.579 -6.648 1.00 85.88 79 ASP A C 1
ATOM 649 O O . ASP A 1 79 ? 15.812 -0.947 -6.632 1.00 85.88 79 ASP A O 1
ATOM 653 N N . LYS A 1 80 ? 13.965 -0.346 -5.518 1.00 84.38 80 LYS A N 1
ATOM 654 C CA . LYS A 1 80 ? 14.563 -0.395 -4.174 1.00 84.38 80 LYS A CA 1
ATOM 655 C C . LYS A 1 80 ? 14.094 -1.597 -3.366 1.00 84.38 80 LYS A C 1
ATOM 657 O O . LYS A 1 80 ? 14.735 -1.959 -2.385 1.00 84.38 80 LYS A O 1
ATOM 662 N N . THR A 1 81 ? 12.957 -2.172 -3.742 1.00 82.81 81 THR A N 1
ATOM 663 C CA . THR A 1 81 ? 12.275 -3.235 -3.003 1.00 82.81 81 THR A CA 1
ATOM 664 C C . THR A 1 81 ? 11.645 -4.217 -3.974 1.00 82.81 81 THR A C 1
ATOM 666 O O . THR A 1 81 ? 11.255 -3.828 -5.074 1.00 82.81 81 THR A O 1
ATOM 669 N N . LEU A 1 82 ? 11.531 -5.484 -3.565 1.00 88.88 82 LEU A N 1
ATOM 670 C CA . LEU A 1 82 ? 10.773 -6.464 -4.339 1.00 88.88 82 LEU A CA 1
ATOM 671 C C . LEU A 1 82 ? 9.317 -5.987 -4.476 1.00 88.88 82 LEU A C 1
ATOM 673 O O . LEU A 1 82 ? 8.738 -5.550 -3.474 1.00 88.88 82 LEU A O 1
ATOM 677 N N . PRO A 1 83 ? 8.728 -6.057 -5.682 1.00 91.81 83 PRO A N 1
ATOM 678 C CA . PRO A 1 83 ? 7.354 -5.628 -5.892 1.00 91.81 83 PRO A CA 1
ATOM 679 C C . PRO A 1 83 ? 6.377 -6.511 -5.102 1.00 91.81 83 PRO A C 1
ATOM 681 O O . PRO A 1 83 ? 6.676 -7.681 -4.836 1.00 91.81 83 PRO A O 1
ATOM 684 N N . PRO A 1 84 ? 5.208 -5.973 -4.720 1.00 95.81 84 PRO A N 1
ATOM 685 C CA . PRO A 1 84 ? 4.204 -6.736 -4.009 1.00 95.81 84 PRO A CA 1
ATOM 686 C C . PRO A 1 84 ? 3.485 -7.690 -4.963 1.00 95.81 84 PRO A C 1
ATOM 688 O O . PRO A 1 84 ? 3.508 -7.509 -6.180 1.00 95.81 84 PRO A O 1
ATOM 691 N N . ALA A 1 85 ? 2.764 -8.665 -4.413 1.00 96.56 85 ALA A N 1
ATOM 692 C CA . ALA A 1 85 ? 1.833 -9.458 -5.215 1.00 96.56 85 ALA A CA 1
ATOM 693 C C . ALA A 1 85 ? 0.685 -8.588 -5.768 1.00 96.56 85 ALA A C 1
ATOM 695 O O . ALA A 1 85 ? 0.313 -8.704 -6.937 1.00 96.56 85 ALA A O 1
ATOM 696 N N . PHE A 1 86 ? 0.166 -7.676 -4.940 1.00 98.25 86 PHE A N 1
ATOM 697 C CA . PHE A 1 86 ? -0.979 -6.837 -5.275 1.00 98.25 86 PHE A CA 1
ATOM 698 C C . PHE A 1 86 ? -0.710 -5.356 -5.015 1.00 98.25 86 PHE A C 1
ATOM 700 O O . PHE A 1 86 ? -0.050 -4.980 -4.041 1.00 98.25 86 PHE A O 1
ATOM 707 N N . LEU A 1 87 ? -1.323 -4.512 -5.840 1.00 98.44 87 LEU A N 1
ATOM 708 C CA . LEU A 1 87 ? -1.682 -3.160 -5.436 1.00 98.44 87 LEU A CA 1
ATOM 709 C C . LEU A 1 87 ? -3.109 -3.154 -4.894 1.00 98.44 87 LEU A C 1
ATOM 711 O O . LEU A 1 87 ? -3.965 -3.907 -5.366 1.00 98.44 87 LEU A O 1
ATOM 715 N N . GLY A 1 88 ? -3.384 -2.284 -3.928 1.00 98.25 88 GLY A N 1
ATOM 716 C CA . GLY A 1 88 ? -4.712 -2.138 -3.351 1.00 98.25 88 GLY A CA 1
ATOM 717 C C . GLY A 1 88 ? -5.159 -0.700 -3.178 1.00 98.25 88 GLY A C 1
ATOM 718 O O . GLY A 1 88 ? -4.373 0.239 -3.145 1.00 98.25 88 GLY A O 1
ATOM 719 N N . ALA A 1 89 ? -6.458 -0.542 -3.010 1.00 97.94 89 ALA A N 1
ATOM 720 C CA . ALA A 1 89 ? -7.056 0.711 -2.596 1.00 97.94 89 ALA A CA 1
ATOM 721 C C . ALA A 1 89 ? -8.199 0.402 -1.641 1.00 97.94 89 ALA A C 1
ATOM 723 O O . ALA A 1 89 ? -9.010 -0.492 -1.912 1.00 97.94 89 ALA A O 1
ATOM 724 N N . PHE A 1 90 ? -8.282 1.127 -0.532 1.00 97.31 90 PHE A N 1
ATOM 725 C CA . PHE A 1 90 ? -9.409 0.984 0.375 1.00 97.31 90 PHE A CA 1
ATOM 726 C C . PHE A 1 90 ? -9.871 2.302 0.966 1.00 97.31 90 PHE A C 1
ATOM 728 O O . PHE A 1 90 ? -9.108 3.239 1.193 1.00 97.31 90 PHE A O 1
ATOM 735 N N . ASP A 1 91 ? -11.155 2.316 1.281 1.00 94.69 91 ASP A N 1
ATOM 736 C CA . ASP A 1 91 ? -11.776 3.352 2.075 1.00 94.69 91 ASP A CA 1
ATOM 737 C C . ASP A 1 91 ? -12.643 2.742 3.186 1.00 94.69 91 ASP A C 1
ATOM 739 O O . ASP A 1 91 ? -12.607 1.544 3.480 1.00 94.69 91 ASP A O 1
ATOM 743 N N . PHE A 1 92 ? -13.449 3.574 3.839 1.00 90.31 92 PHE A N 1
ATOM 744 C CA . PHE A 1 92 ? -14.335 3.152 4.922 1.00 90.31 92 PHE A CA 1
ATOM 745 C C . PHE A 1 92 ? -15.457 2.174 4.493 1.00 90.31 92 PHE A C 1
ATOM 747 O O . PHE A 1 92 ? -16.155 1.608 5.347 1.00 90.31 92 PHE A O 1
ATOM 754 N N . LYS A 1 93 ? -15.658 1.982 3.183 1.00 90.44 93 LYS A N 1
ATOM 755 C CA . LYS A 1 93 ? -16.718 1.181 2.558 1.00 90.44 93 LYS A CA 1
ATOM 756 C C . LYS A 1 93 ? -16.204 -0.082 1.892 1.00 90.44 93 LYS A C 1
ATOM 758 O O . LYS A 1 93 ? -16.871 -1.112 1.992 1.00 90.44 93 LYS A O 1
ATOM 763 N N . LYS A 1 94 ? -15.094 0.019 1.168 1.00 93.00 94 LYS A N 1
ATOM 764 C CA . LYS A 1 94 ? -14.665 -0.976 0.184 1.00 93.00 94 LYS A CA 1
ATOM 765 C C . LYS A 1 94 ? -13.148 -1.111 0.148 1.00 93.00 94 LYS A C 1
ATOM 767 O O . LYS A 1 94 ? -12.422 -0.169 0.441 1.00 93.00 94 LYS A O 1
ATOM 772 N N . ILE A 1 95 ? -12.702 -2.299 -0.244 1.00 95.88 95 ILE A N 1
ATOM 773 C CA . ILE A 1 95 ? -11.310 -2.634 -0.535 1.00 95.88 95 ILE A CA 1
ATOM 774 C C . ILE A 1 95 ? -11.257 -3.305 -1.908 1.00 95.88 95 ILE A C 1
ATOM 776 O O . ILE A 1 95 ? -12.118 -4.127 -2.225 1.00 95.88 95 ILE A O 1
ATOM 780 N N . ALA A 1 96 ? -10.284 -2.921 -2.724 1.00 97.62 96 ALA A N 1
ATOM 781 C CA . ALA A 1 96 ? -10.057 -3.453 -4.060 1.00 97.62 96 ALA A CA 1
ATOM 782 C C . ALA A 1 96 ? -8.583 -3.820 -4.237 1.00 97.62 96 ALA A C 1
ATOM 784 O O . ALA A 1 96 ? -7.712 -3.197 -3.629 1.00 97.62 96 ALA A O 1
ATOM 785 N N . PHE A 1 97 ? -8.325 -4.811 -5.091 1.00 98.19 97 PHE A N 1
ATOM 786 C CA . PHE A 1 97 ? -6.994 -5.334 -5.383 1.00 98.19 97 PHE A CA 1
ATOM 787 C C . PHE A 1 97 ? -6.807 -5.506 -6.888 1.00 98.19 97 PHE A C 1
ATOM 789 O O . PHE A 1 97 ? -7.758 -5.848 -7.592 1.00 98.19 97 PHE A O 1
ATOM 796 N N . VAL A 1 98 ? -5.578 -5.301 -7.354 1.00 97.69 98 VAL A N 1
ATOM 797 C CA . VAL A 1 98 ? -5.125 -5.604 -8.716 1.00 97.69 98 VAL A CA 1
ATOM 798 C C . VAL A 1 98 ? -3.765 -6.287 -8.621 1.00 97.69 98 VAL A C 1
ATOM 800 O O . VAL A 1 98 ? -2.912 -5.852 -7.844 1.00 97.69 98 VAL A O 1
ATOM 803 N N . ASP A 1 99 ? -3.555 -7.343 -9.408 1.00 97.81 99 ASP A N 1
ATOM 804 C CA . ASP A 1 99 ? -2.248 -7.998 -9.506 1.00 97.81 99 ASP A CA 1
ATOM 805 C C . ASP A 1 99 ? -1.207 -7.003 -10.017 1.00 97.81 99 ASP A C 1
ATOM 807 O O . ASP A 1 99 ? -1.391 -6.391 -11.074 1.00 97.81 99 ASP A O 1
ATOM 811 N N . TYR A 1 100 ? -0.086 -6.881 -9.306 1.00 96.69 100 TYR A N 1
ATOM 812 C CA . TYR A 1 100 ? 0.989 -5.968 -9.695 1.00 96.69 100 TYR A CA 1
ATOM 813 C C . TYR A 1 100 ? 1.487 -6.254 -11.120 1.00 96.69 100 TYR A C 1
ATOM 815 O O . TYR A 1 100 ? 1.689 -5.335 -11.911 1.00 96.69 100 TYR A O 1
ATOM 823 N N . VAL A 1 101 ? 1.604 -7.538 -11.477 1.00 95.06 101 VAL A N 1
ATOM 824 C CA . VAL A 1 101 ? 2.048 -7.996 -12.804 1.00 95.06 101 VAL A CA 1
ATOM 825 C C . VAL A 1 101 ? 1.213 -7.418 -13.947 1.00 95.06 101 VAL A C 1
ATOM 827 O O . VAL A 1 101 ? 1.767 -7.130 -15.003 1.00 95.06 101 VAL A O 1
ATOM 830 N N . ASN A 1 102 ? -0.087 -7.195 -13.747 1.00 95.44 102 ASN A N 1
ATOM 831 C CA . ASN A 1 102 ? -0.970 -6.715 -14.813 1.00 95.44 102 ASN A CA 1
ATOM 832 C C . ASN A 1 102 ? -0.788 -5.221 -15.120 1.00 95.44 102 ASN A C 1
ATOM 834 O O . ASN A 1 102 ? -1.309 -4.736 -16.120 1.00 95.44 102 ASN A O 1
ATOM 838 N N . ILE A 1 103 ? -0.085 -4.483 -14.257 1.00 92.50 103 ILE A N 1
ATOM 839 C CA . ILE A 1 103 ? 0.109 -3.031 -14.382 1.00 92.50 103 ILE A CA 1
ATOM 840 C C . ILE A 1 103 ? 1.580 -2.613 -14.314 1.00 92.50 103 ILE A C 1
ATOM 842 O O . ILE A 1 103 ? 1.880 -1.429 -14.465 1.00 92.50 103 ILE A O 1
ATOM 846 N N . GLN A 1 104 ? 2.497 -3.556 -14.079 1.00 93.88 104 GLN A N 1
ATOM 847 C CA . GLN A 1 104 ? 3.915 -3.275 -13.849 1.00 93.88 104 GLN A CA 1
ATOM 848 C C . GLN A 1 104 ? 4.560 -2.486 -14.994 1.00 93.88 104 GLN A C 1
ATOM 850 O O . GLN A 1 104 ? 5.427 -1.651 -14.750 1.00 93.88 104 GLN A O 1
ATOM 855 N N . ASP A 1 105 ? 4.099 -2.705 -16.228 1.00 93.44 105 ASP A N 1
ATOM 856 C CA . ASP A 1 105 ? 4.639 -2.073 -17.432 1.00 93.44 105 ASP A CA 1
ATOM 857 C C . ASP A 1 105 ? 4.529 -0.542 -17.382 1.00 93.44 105 ASP A C 1
ATOM 859 O O . ASP A 1 105 ? 5.388 0.155 -17.921 1.00 93.44 105 ASP A O 1
ATOM 863 N N . ILE A 1 106 ? 3.532 -0.002 -16.665 1.00 92.00 106 ILE A N 1
ATOM 864 C CA . ILE A 1 106 ? 3.355 1.446 -16.470 1.00 92.00 106 ILE A CA 1
ATOM 865 C C . ILE A 1 106 ? 4.594 2.063 -15.806 1.00 92.00 106 ILE A C 1
ATOM 867 O O . ILE A 1 106 ? 4.992 3.174 -16.155 1.00 92.00 106 ILE A O 1
ATOM 871 N N . PHE A 1 107 ? 5.240 1.345 -14.882 1.00 92.12 107 PHE A N 1
ATOM 872 C CA . PHE A 1 107 ? 6.414 1.839 -14.158 1.00 92.12 107 PHE A CA 1
ATOM 873 C C . PHE A 1 107 ? 7.679 1.930 -15.021 1.00 92.12 107 PHE A C 1
ATOM 875 O O . PHE A 1 107 ? 8.627 2.613 -14.632 1.00 92.12 107 PHE A O 1
ATOM 882 N N . TYR A 1 108 ? 7.682 1.296 -16.195 1.00 88.19 108 TYR A N 1
ATOM 883 C CA . TYR A 1 108 ? 8.804 1.293 -17.135 1.00 88.19 108 TYR A CA 1
ATOM 884 C C . TYR A 1 108 ? 8.577 2.207 -18.350 1.00 88.19 108 TYR A C 1
ATOM 886 O O . TYR A 1 108 ? 9.400 2.239 -19.265 1.00 88.19 108 TYR A O 1
ATOM 894 N N . LEU A 1 109 ? 7.485 2.979 -18.368 1.00 89.88 109 LEU A N 1
ATOM 895 C CA . LEU A 1 109 ? 7.244 3.990 -19.396 1.00 89.88 109 LEU A CA 1
ATOM 896 C C . LEU A 1 109 ? 8.182 5.189 -19.194 1.00 89.88 109 LEU A C 1
ATOM 898 O O . LEU A 1 109 ? 8.072 5.919 -18.209 1.00 89.88 109 LEU A O 1
ATOM 902 N N . ASN A 1 110 ? 9.079 5.417 -20.158 1.00 78.62 110 ASN A N 1
ATOM 903 C CA . ASN A 1 110 ? 10.087 6.485 -20.090 1.00 78.62 110 ASN A CA 1
ATOM 904 C C . ASN A 1 110 ? 9.485 7.899 -19.996 1.00 78.62 110 ASN 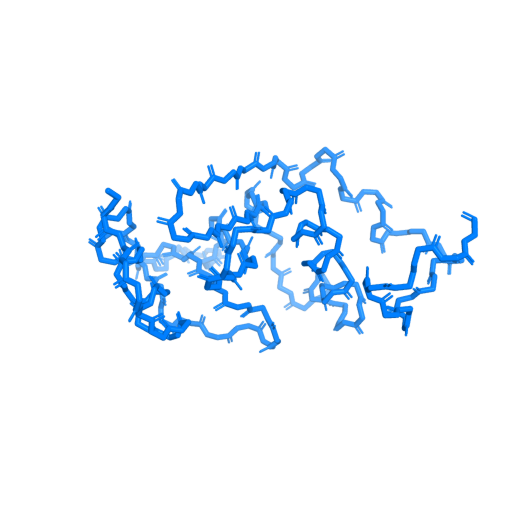A C 1
ATOM 906 O O . ASN A 1 110 ? 10.018 8.737 -19.272 1.00 78.62 110 ASN A O 1
ATOM 910 N N . ASP A 1 111 ? 8.370 8.152 -20.688 1.00 79.50 111 ASP A N 1
ATOM 911 C CA . ASP A 1 111 ? 7.791 9.496 -20.838 1.00 79.50 111 ASP A CA 1
ATOM 912 C C . ASP A 1 111 ? 6.620 9.767 -19.873 1.00 79.50 111 ASP A C 1
ATOM 914 O O . ASP A 1 111 ? 5.852 10.714 -20.054 1.00 79.50 111 ASP A O 1
ATOM 918 N N . PHE A 1 112 ? 6.445 8.940 -18.835 1.00 86.00 112 PHE A N 1
ATOM 919 C CA . PHE A 1 112 ? 5.354 9.130 -17.882 1.00 86.00 112 PHE A CA 1
ATOM 920 C C . PHE A 1 112 ? 5.653 10.274 -16.898 1.00 86.00 112 PHE A C 1
ATOM 922 O O . PHE A 1 112 ? 6.669 10.278 -16.198 1.00 86.00 112 PHE A O 1
ATOM 929 N N . ASN A 1 113 ? 4.744 11.249 -16.789 1.00 86.12 113 ASN A N 1
ATOM 930 C CA . ASN A 1 113 ? 4.899 12.356 -15.846 1.00 86.12 113 ASN A CA 1
ATOM 931 C C . ASN A 1 113 ? 4.415 11.979 -14.435 1.00 86.12 113 ASN A C 1
ATOM 933 O O . ASN A 1 113 ? 3.246 12.140 -14.087 1.00 86.12 113 ASN A O 1
ATOM 937 N N . TRP A 1 114 ? 5.348 11.559 -13.582 1.00 87.69 114 TRP A N 1
ATOM 938 C CA . TRP A 1 114 ? 5.087 11.179 -12.186 1.00 87.69 114 TRP A CA 1
ATOM 939 C C . TRP A 1 114 ? 4.743 12.340 -11.236 1.00 87.69 114 TRP A C 1
ATOM 941 O O . TRP A 1 114 ? 4.429 12.107 -10.070 1.00 87.69 114 TRP A O 1
ATOM 951 N N . ASN A 1 115 ? 4.837 13.594 -11.687 1.00 83.56 115 ASN A N 1
ATOM 952 C CA . ASN A 1 115 ? 4.614 14.774 -10.844 1.00 83.56 115 ASN A CA 1
ATOM 953 C C . ASN A 1 115 ? 3.224 15.405 -11.020 1.00 83.56 115 ASN A C 1
ATOM 955 O O . ASN A 1 115 ? 2.946 16.429 -10.394 1.00 83.56 115 ASN A O 1
ATOM 959 N N . VAL A 1 116 ? 2.352 14.809 -11.839 1.00 81.44 116 VAL A N 1
ATOM 960 C CA . VAL A 1 116 ? 0.968 15.272 -12.002 1.00 81.44 116 VAL A CA 1
ATOM 961 C C . VAL A 1 116 ? 0.188 15.043 -10.706 1.00 81.44 116 VAL A C 1
ATOM 963 O O . VAL A 1 116 ? 0.320 14.010 -10.051 1.00 81.44 116 VAL A O 1
ATOM 966 N N . THR A 1 117 ? -0.626 16.022 -10.312 1.00 73.06 117 THR A N 1
ATOM 967 C CA . THR A 1 117 ? -1.547 15.866 -9.180 1.00 73.06 117 THR A CA 1
ATOM 968 C C . THR A 1 117 ? -2.723 14.988 -9.602 1.00 73.06 117 THR A C 1
ATOM 970 O O . THR A 1 117 ? -3.350 15.264 -10.619 1.00 73.06 117 THR A O 1
ATOM 973 N N . SER A 1 118 ? -3.056 13.963 -8.815 1.00 62.41 118 SER A N 1
ATOM 974 C CA . SER A 1 118 ? -4.134 13.002 -9.117 1.00 62.41 118 SER A CA 1
ATOM 975 C C . SER A 1 118 ? -5.525 13.626 -9.278 1.00 62.41 118 SER A C 1
ATOM 977 O O . SER A 1 118 ? -6.394 13.022 -9.898 1.00 62.41 118 SER A O 1
ATOM 979 N N . SER A 1 119 ? -5.736 14.831 -8.739 1.00 61.28 119 SER A N 1
ATOM 980 C CA . SER A 1 119 ? -6.977 15.598 -8.861 1.00 61.28 119 SER A CA 1
ATOM 981 C C . SER A 1 119 ? -7.079 16.420 -10.148 1.00 61.28 119 SER A C 1
ATOM 983 O O . SER A 1 119 ? -8.102 17.065 -10.367 1.00 61.28 119 SER A O 1
ATOM 985 N N . ASN A 1 120 ? -6.022 16.475 -10.966 1.00 61.47 120 ASN A N 1
ATOM 986 C CA . ASN A 1 120 ? -6.048 17.226 -12.212 1.00 61.47 120 ASN A CA 1
ATOM 987 C C . ASN A 1 120 ? -6.608 16.346 -13.338 1.00 61.47 120 ASN A C 1
ATOM 989 O O . ASN A 1 120 ? -5.883 15.551 -13.932 1.00 61.47 120 ASN A O 1
ATOM 993 N N . HIS A 1 121 ? -7.909 16.480 -13.595 1.00 58.69 121 HIS A N 1
ATOM 994 C CA . HIS A 1 121 ? -8.627 15.774 -14.662 1.00 58.69 121 HIS A CA 1
ATOM 995 C C . HIS A 1 121 ? -8.808 16.631 -15.930 1.00 58.69 121 HIS A C 1
ATOM 997 O O . HIS A 1 121 ? -9.587 16.267 -16.805 1.00 58.69 121 HIS A O 1
ATOM 1003 N N . GLU A 1 122 ? -8.129 17.777 -16.030 1.00 54.03 122 GLU A N 1
ATOM 1004 C CA . GLU A 1 122 ? -8.222 18.684 -17.178 1.00 54.03 122 GLU A CA 1
ATOM 1005 C C . GLU A 1 122 ? -7.268 18.254 -18.300 1.00 54.03 122 GLU A C 1
ATOM 1007 O O . GLU A 1 122 ? -6.260 18.906 -18.554 1.00 54.03 122 GLU A O 1
ATOM 1012 N N . THR A 1 123 ? -7.570 17.135 -18.959 1.00 46.66 123 THR A N 1
ATOM 1013 C CA . THR A 1 123 ? -7.033 16.810 -20.295 1.00 46.66 123 THR A CA 1
ATOM 1014 C C . THR A 1 123 ? -7.973 15.868 -21.019 1.00 46.66 123 THR A C 1
ATOM 1016 O O . THR A 1 123 ? -8.388 14.869 -20.392 1.00 46.66 123 THR A O 1
#

Sequence (123 aa):
MRYKKIREEELKNKVGADWFKQFDTTEILGNIDFTVFPKQDSLFGRTPLLWAEAKTGDFDIPTMFVQLILTIGKARTFDKTLPPAFLGAFDFKKIAFVDYVNIQDIFYLNDFNWNVTSSNHET